Protein AF-A0A7S3HUL6-F1 (afdb_monomer_lite)

pLDDT: mean 88.24, std 10.18, range [50.22, 97.56]

Radius of gyration: 13.87 Å; chains: 1; bounding box: 37×30×36 Å

Organism: NCBI:txid89044

Secondary structure (DSSP, 8-state):
-----EEE-TTSSS-EEE---S--GGG--EE-TT--EE-GGGTT-EEEEEE-SSSSEEEEEEEPPS-TTS--GGG-E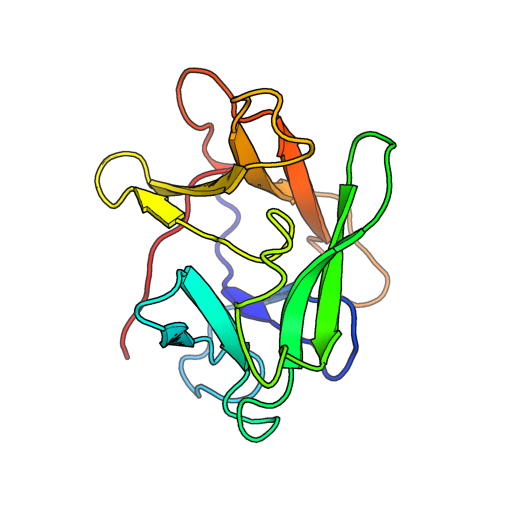EE-TTT-BEEEE-TTS--EEEEEEE----SS-SSEEEEEEPPTT--TTSB------

Foldseek 3Di:
DADAFAFFCLPHFATFTDHDDQPLHRRPWDQDPQQWIARVVVVRQWTWFWDDDDPFITIGIDGDDPDCPVPQQRGHWDADQVQQFTWTDHDPPPFTWAKFWACPDDPRGSIGITIGGADPRCPSRRHHDDDHD

Structure (mmCIF, N/CA/C/O backbone):
data_AF-A0A7S3HUL6-F1
#
_entry.id   AF-A0A7S3HUL6-F1
#
loop_
_atom_site.group_PDB
_atom_site.id
_atom_site.type_symbol
_atom_site.label_atom_id
_atom_site.label_alt_id
_atom_site.label_comp_id
_atom_site.label_asym_id
_atom_site.label_entity_id
_atom_site.label_seq_id
_atom_site.pdbx_PDB_ins_code
_atom_site.Cartn_x
_atom_site.Cartn_y
_atom_site.Cartn_z
_atom_site.occupancy
_atom_site.B_iso_or_equiv
_atom_site.auth_seq_id
_atom_site.auth_comp_id
_atom_site.auth_asym_id
_atom_site.auth_atom_id
_atom_site.pdbx_PDB_model_num
ATOM 1 N N . ASP A 1 1 ? -19.933 8.463 -5.741 1.00 50.22 1 ASP A N 1
ATOM 2 C CA . ASP A 1 1 ? -19.117 7.920 -6.845 1.00 50.22 1 ASP A CA 1
ATOM 3 C C . ASP A 1 1 ? -18.131 6.898 -6.312 1.00 50.22 1 ASP A C 1
ATOM 5 O O . ASP A 1 1 ? -17.493 7.160 -5.299 1.00 50.22 1 ASP A O 1
ATOM 9 N N . LYS A 1 2 ? -18.074 5.702 -6.908 1.00 56.25 2 LYS A N 1
ATOM 10 C CA . LYS A 1 2 ? -17.076 4.686 -6.546 1.00 56.25 2 LYS A CA 1
ATOM 11 C C . LYS A 1 2 ? -15.817 4.955 -7.363 1.00 56.25 2 LYS A C 1
ATOM 13 O O . LYS A 1 2 ? -15.880 4.930 -8.590 1.00 56.25 2 LYS A O 1
ATOM 18 N N . LEU A 1 3 ? -14.703 5.230 -6.693 1.00 71.88 3 LEU A N 1
ATOM 19 C CA . LEU A 1 3 ? -13.398 5.198 -7.338 1.00 71.88 3 LEU A CA 1
ATOM 20 C C . LEU A 1 3 ? -13.027 3.730 -7.548 1.00 71.88 3 LEU A C 1
ATOM 22 O O . LEU A 1 3 ? -12.777 3.016 -6.584 1.00 71.88 3 LEU A O 1
ATOM 26 N N . ASN A 1 4 ? -13.044 3.283 -8.802 1.00 82.44 4 ASN A N 1
ATOM 27 C CA . ASN A 1 4 ? -12.612 1.942 -9.180 1.00 82.44 4 ASN A CA 1
ATOM 28 C C . ASN A 1 4 ? -11.245 2.056 -9.853 1.00 82.44 4 ASN A C 1
ATOM 30 O O . ASN A 1 4 ? -11.131 2.628 -10.938 1.00 82.44 4 ASN A O 1
ATOM 34 N N . GLY A 1 5 ? -10.216 1.514 -9.216 1.00 90.62 5 GLY A N 1
ATOM 35 C CA . GLY A 1 5 ? -8.868 1.495 -9.756 1.00 90.62 5 GLY A CA 1
ATOM 36 C C . GLY A 1 5 ? -7.967 0.572 -8.953 1.00 90.62 5 GLY A C 1
ATOM 37 O O . GLY A 1 5 ? -8.336 0.097 -7.883 1.00 90.62 5 GLY A O 1
ATOM 38 N N . CYS A 1 6 ? -6.794 0.317 -9.506 1.00 93.69 6 CYS A N 1
ATOM 39 C CA . CYS A 1 6 ? -5.769 -0.531 -8.937 1.00 93.69 6 CYS A CA 1
ATOM 40 C C . CYS A 1 6 ? -4.578 0.334 -8.537 1.00 93.69 6 CYS A C 1
ATOM 42 O O . CYS A 1 6 ? -4.313 1.363 -9.165 1.00 93.69 6 CYS A O 1
ATOM 44 N N . VAL A 1 7 ? -3.863 -0.087 -7.493 1.00 94.50 7 VAL A N 1
ATOM 45 C CA . VAL A 1 7 ? -2.563 0.506 -7.171 1.00 94.50 7 VAL A CA 1
ATOM 46 C C . VAL A 1 7 ? -1.635 0.281 -8.359 1.00 94.50 7 VAL A C 1
ATOM 48 O O . VAL A 1 7 ? -1.528 -0.835 -8.861 1.00 94.50 7 VAL A O 1
ATOM 51 N N . ASP A 1 8 ? -0.982 1.345 -8.805 1.00 94.00 8 ASP A N 1
ATOM 52 C CA . ASP A 1 8 ? -0.105 1.340 -9.969 1.00 94.00 8 ASP A CA 1
ATOM 53 C C . ASP A 1 8 ? 1.169 2.116 -9.645 1.00 94.00 8 ASP A C 1
ATOM 55 O O . ASP A 1 8 ? 1.111 3.240 -9.142 1.00 94.00 8 ASP A O 1
ATOM 59 N N . THR A 1 9 ? 2.335 1.535 -9.922 1.00 91.50 9 THR A N 1
ATOM 60 C CA . THR A 1 9 ? 3.620 2.210 -9.683 1.00 91.50 9 THR A CA 1
ATOM 61 C C . THR A 1 9 ? 3.877 3.360 -10.655 1.00 91.50 9 THR A C 1
ATOM 63 O O . THR A 1 9 ? 4.741 4.196 -10.396 1.00 91.50 9 THR A O 1
ATOM 66 N N . MET A 1 10 ? 3.143 3.427 -11.773 1.00 85.94 10 MET A N 1
ATOM 67 C CA . MET A 1 10 ? 3.220 4.483 -12.791 1.00 85.94 10 MET A CA 1
ATOM 68 C C . MET A 1 10 ? 4.659 4.773 -13.265 1.00 85.94 10 MET A C 1
ATOM 70 O O . MET A 1 10 ? 4.998 5.908 -13.610 1.00 85.94 10 MET A O 1
ATOM 74 N N . GLY A 1 11 ? 5.532 3.759 -13.233 1.00 81.94 11 GLY A N 1
ATOM 75 C CA . GLY A 1 11 ? 6.947 3.875 -13.599 1.00 81.94 11 GLY A CA 1
ATOM 76 C C . GLY A 1 11 ? 7.799 4.739 -12.657 1.00 81.94 11 GLY A C 1
ATOM 77 O O . GLY A 1 11 ? 8.863 5.196 -13.069 1.00 81.94 11 GLY A O 1
ATOM 78 N N . GLY A 1 12 ? 7.346 4.999 -11.426 1.00 87.06 12 GLY A N 1
ATOM 79 C CA . GLY A 1 12 ? 8.058 5.809 -10.436 1.00 87.06 12 GLY A CA 1
ATOM 80 C C . GLY A 1 12 ? 8.119 5.181 -9.043 1.00 87.06 12 GLY A C 1
ATOM 81 O O . GLY A 1 12 ? 7.736 4.034 -8.832 1.00 87.06 12 GLY A O 1
ATOM 82 N N . ASP A 1 13 ? 8.612 5.963 -8.083 1.00 91.25 13 ASP A N 1
ATOM 83 C CA . ASP A 1 13 ? 8.744 5.592 -6.669 1.00 91.25 13 ASP A CA 1
ATOM 84 C C . ASP A 1 13 ? 7.500 5.927 -5.831 1.00 91.25 13 ASP A C 1
ATOM 86 O O . ASP A 1 13 ? 7.446 5.597 -4.653 1.00 91.25 13 ASP A O 1
ATOM 90 N N . GLN A 1 14 ? 6.509 6.593 -6.418 1.00 90.94 14 GLN A N 1
ATOM 91 C CA . GLN A 1 14 ? 5.267 7.007 -5.767 1.00 90.94 14 GLN A CA 1
ATOM 92 C C . GLN A 1 14 ? 4.100 6.363 -6.509 1.00 90.94 14 GLN A C 1
ATOM 94 O O . GLN A 1 14 ? 3.702 6.874 -7.563 1.00 90.94 14 GLN A O 1
ATOM 99 N N . PRO A 1 15 ? 3.585 5.229 -6.002 1.00 92.12 15 PRO A N 1
ATOM 100 C CA . PRO A 1 15 ? 2.418 4.602 -6.589 1.00 92.12 15 PRO A CA 1
ATOM 101 C C . PRO A 1 15 ? 1.187 5.496 -6.444 1.00 92.12 15 PRO A C 1
ATOM 103 O O . PRO A 1 15 ? 1.085 6.298 -5.519 1.00 92.12 15 PRO A O 1
ATOM 106 N N . GLY A 1 16 ? 0.243 5.324 -7.355 1.00 91.62 16 GLY A N 1
ATOM 107 C CA . GLY A 1 16 ? -1.048 5.999 -7.348 1.00 91.62 16 GLY A CA 1
ATOM 108 C C . GLY A 1 16 ? -2.150 5.022 -7.715 1.00 91.62 16 GLY A C 1
ATOM 109 O O . GLY A 1 16 ? -1.955 3.807 -7.664 1.00 91.62 16 GLY A O 1
ATOM 110 N N . LEU A 1 17 ? -3.310 5.551 -8.093 1.00 91.56 17 LEU A N 1
ATOM 111 C CA . LEU A 1 17 ? -4.421 4.736 -8.568 1.00 91.56 17 LEU A CA 1
ATOM 112 C C . LEU A 1 17 ? -4.561 4.879 -10.083 1.00 91.56 17 LEU A C 1
ATOM 114 O O . LEU A 1 17 ? -4.580 5.995 -10.598 1.00 91.56 17 LEU A O 1
ATOM 118 N N . TYR A 1 18 ? -4.709 3.773 -10.801 1.00 89.69 18 TYR A N 1
ATOM 119 C CA . TYR A 1 18 ? -4.957 3.765 -12.243 1.00 89.69 18 TYR A CA 1
ATOM 120 C C . TYR A 1 18 ? -6.065 2.757 -12.581 1.00 89.69 18 TYR A C 1
ATOM 122 O O . TYR A 1 18 ? -6.281 1.823 -11.805 1.00 89.69 18 TYR A O 1
ATOM 130 N N . PRO A 1 19 ? -6.810 2.903 -13.694 1.00 91.06 19 PRO A N 1
ATOM 131 C CA . PRO A 1 19 ? -7.767 1.883 -14.108 1.00 91.06 19 PRO A CA 1
ATOM 132 C C . PRO A 1 19 ? -7.140 0.483 -14.142 1.00 91.06 19 PRO A C 1
ATOM 134 O O . PRO A 1 19 ? -6.089 0.273 -14.750 1.00 91.06 19 PRO A O 1
ATOM 137 N N . CYS A 1 20 ? -7.791 -0.472 -13.478 1.00 91.94 20 CYS A N 1
ATOM 138 C CA . CYS A 1 20 ? -7.350 -1.861 -13.452 1.00 91.94 20 CYS A CA 1
ATOM 139 C C . CYS A 1 20 ? -7.359 -2.448 -14.866 1.00 91.94 20 CYS A C 1
ATOM 141 O O . CYS A 1 20 ? -8.391 -2.403 -15.536 1.00 91.94 20 CYS A O 1
ATOM 143 N N . HIS A 1 21 ? -6.242 -3.026 -15.307 1.00 91.69 21 HIS A N 1
ATOM 144 C CA . HIS A 1 21 ? -6.142 -3.615 -16.651 1.00 91.69 21 HIS A CA 1
ATOM 145 C C . HIS A 1 21 ? -5.686 -5.082 -16.664 1.00 91.69 21 HIS A C 1
ATOM 147 O O . HIS A 1 21 ? -5.628 -5.682 -17.733 1.00 91.69 21 HIS A O 1
ATOM 153 N N . GLY A 1 22 ? -5.362 -5.676 -15.508 1.00 88.31 22 GLY A N 1
ATOM 154 C CA . GLY A 1 22 ? -5.108 -7.121 -15.379 1.00 88.31 22 GLY A CA 1
ATOM 155 C C . GLY A 1 22 ? -3.845 -7.635 -16.082 1.00 88.31 22 GLY A C 1
ATOM 156 O O . GLY A 1 22 ? -3.680 -8.834 -16.253 1.00 88.31 22 GLY A O 1
ATOM 157 N N . GLN A 1 23 ? -2.928 -6.752 -16.488 1.00 86.00 23 GLN A N 1
ATOM 158 C CA . GLN A 1 23 ? -1.708 -7.143 -17.223 1.00 86.00 23 GLN A CA 1
ATOM 159 C C . GLN A 1 23 ? -0.499 -7.355 -16.297 1.00 86.00 23 GLN A C 1
ATOM 161 O O . GLN A 1 23 ? 0.641 -7.363 -16.757 1.00 86.00 23 GLN A O 1
ATOM 166 N N . HIS A 1 24 ? -0.747 -7.497 -14.989 1.00 75.06 24 HIS A N 1
ATOM 167 C CA . HIS A 1 24 ? 0.242 -7.484 -13.910 1.00 75.06 24 HIS A CA 1
ATOM 168 C C . HIS A 1 24 ? 1.135 -6.238 -13.997 1.00 75.06 24 HIS A C 1
ATOM 170 O O . HIS A 1 24 ? 0.760 -5.224 -13.427 1.00 75.06 24 HIS A O 1
ATOM 176 N N . GLY A 1 25 ? 2.223 -6.222 -14.769 1.00 90.12 25 GLY A N 1
ATOM 177 C CA . GLY A 1 25 ? 2.949 -4.987 -15.094 1.00 90.12 25 GLY A CA 1
ATOM 178 C C . GLY A 1 25 ? 3.253 -4.106 -13.871 1.00 90.12 25 GLY A C 1
ATOM 179 O O . GLY A 1 25 ? 3.720 -4.596 -12.843 1.00 90.12 25 GLY A O 1
ATOM 180 N N . THR A 1 26 ? 2.943 -2.812 -13.968 1.00 92.50 26 THR A N 1
ATOM 181 C CA . THR A 1 26 ? 3.067 -1.834 -12.871 1.00 92.50 26 THR A CA 1
ATOM 182 C C . THR A 1 26 ? 1.945 -1.909 -11.827 1.00 92.50 26 THR A C 1
ATOM 184 O O . THR A 1 26 ? 2.065 -1.272 -10.784 1.00 92.50 26 THR A O 1
ATOM 187 N N . GLN A 1 27 ? 0.896 -2.707 -12.059 1.00 94.38 27 GLN A N 1
ATOM 188 C CA . GLN A 1 27 ? -0.188 -3.005 -11.103 1.00 94.38 27 GLN A CA 1
ATOM 189 C C . GLN A 1 27 ? 0.032 -4.324 -10.349 1.00 94.38 27 GLN A C 1
ATOM 191 O O . GLN A 1 27 ? -0.743 -4.700 -9.471 1.00 94.38 27 GLN A O 1
ATOM 196 N N . GLY A 1 28 ? 1.081 -5.061 -10.712 1.00 94.12 28 GLY A N 1
ATOM 197 C CA . GLY A 1 28 ? 1.444 -6.321 -10.099 1.00 94.12 28 GLY A CA 1
ATOM 198 C C . GLY A 1 28 ? 2.044 -6.053 -8.732 1.00 94.12 28 GLY A C 1
ATOM 199 O O . GLY A 1 28 ? 3.081 -5.400 -8.622 1.00 94.12 28 GLY A O 1
ATOM 200 N N . LEU A 1 29 ? 1.410 -6.595 -7.700 1.00 95.06 29 LEU A N 1
ATOM 201 C CA . LEU A 1 29 ? 1.876 -6.544 -6.324 1.00 95.06 29 LEU A CA 1
ATOM 202 C C . LEU A 1 29 ? 1.810 -7.952 -5.734 1.00 95.06 29 LEU A C 1
ATOM 204 O O . LEU A 1 29 ? 0.893 -8.716 -6.028 1.00 95.06 29 LEU A O 1
ATOM 208 N N . VAL A 1 30 ? 2.788 -8.292 -4.902 1.00 95.31 30 VAL A N 1
ATOM 209 C CA . VAL A 1 30 ? 2.827 -9.559 -4.166 1.00 95.31 30 VAL A CA 1
ATOM 210 C C . VAL A 1 30 ? 3.084 -9.254 -2.705 1.00 95.31 30 VAL A C 1
ATOM 212 O O . VAL A 1 30 ? 4.047 -8.565 -2.391 1.00 95.31 30 VAL A O 1
ATOM 215 N N . MET A 1 31 ? 2.250 -9.783 -1.818 1.00 95.62 31 MET A N 1
ATOM 216 C CA . MET A 1 31 ? 2.531 -9.794 -0.386 1.00 95.62 31 MET A CA 1
ATOM 217 C C . MET A 1 31 ? 3.212 -11.114 -0.021 1.00 95.62 31 MET A C 1
ATOM 219 O O . MET A 1 31 ? 2.667 -12.179 -0.308 1.00 95.62 31 MET A O 1
ATOM 223 N N . ASP A 1 32 ? 4.401 -11.053 0.576 1.00 92.88 32 ASP A N 1
ATOM 224 C CA . ASP A 1 32 ? 5.087 -12.249 1.076 1.00 92.88 32 ASP A CA 1
ATOM 225 C C . ASP A 1 32 ? 4.626 -12.644 2.493 1.00 92.88 32 ASP A C 1
ATOM 227 O O . ASP A 1 32 ? 3.817 -11.964 3.127 1.00 92.88 32 ASP A O 1
ATOM 231 N N . GLY A 1 33 ? 5.135 -13.773 2.998 1.00 91.38 33 GLY A N 1
ATOM 232 C CA . GLY A 1 33 ? 4.781 -14.289 4.326 1.00 91.38 33 GLY A CA 1
ATOM 233 C C . GLY A 1 33 ? 5.230 -13.408 5.499 1.00 91.38 33 GLY A C 1
ATOM 234 O O . GLY A 1 33 ? 4.809 -13.653 6.626 1.00 91.38 33 GLY A O 1
ATOM 235 N N . GLU A 1 34 ? 6.058 -12.390 5.252 1.00 90.44 34 GLU A N 1
ATOM 236 C CA . GLU A 1 34 ? 6.493 -11.412 6.253 1.00 90.44 34 GLU A CA 1
ATOM 237 C C . GLU A 1 34 ? 5.677 -10.107 6.186 1.00 90.44 34 GLU A C 1
ATOM 239 O O . GLU A 1 34 ? 5.928 -9.177 6.958 1.00 90.44 34 GLU A O 1
ATOM 244 N N . GLY A 1 35 ? 4.695 -10.033 5.279 1.00 93.12 35 GLY A N 1
ATOM 245 C CA . GLY A 1 35 ? 3.843 -8.864 5.066 1.00 93.12 35 GLY A CA 1
ATOM 246 C C . GLY A 1 35 ? 4.477 -7.785 4.186 1.00 93.12 35 GLY A C 1
ATOM 247 O O . GLY A 1 35 ? 3.949 -6.674 4.120 1.00 93.12 35 GLY A O 1
ATOM 248 N N . LEU A 1 36 ? 5.594 -8.071 3.506 1.00 94.75 36 LEU A N 1
ATOM 249 C CA . LEU A 1 36 ? 6.190 -7.125 2.566 1.00 94.75 36 LEU A CA 1
ATOM 250 C C . LEU A 1 36 ? 5.410 -7.142 1.259 1.00 94.75 36 LEU A C 1
ATOM 252 O O . LEU A 1 36 ? 5.239 -8.189 0.637 1.00 94.75 36 LEU A O 1
ATOM 256 N N . VAL A 1 37 ? 4.989 -5.963 0.812 1.00 96.44 37 VAL A N 1
ATOM 257 C CA . VAL A 1 37 ? 4.319 -5.788 -0.479 1.00 96.44 37 VAL A CA 1
ATOM 258 C C . VAL A 1 37 ? 5.368 -5.413 -1.515 1.00 96.44 37 VAL A C 1
ATOM 260 O O . VAL A 1 37 ? 5.913 -4.312 -1.484 1.00 96.44 37 VAL A O 1
ATOM 263 N N . ARG A 1 38 ? 5.671 -6.346 -2.413 1.00 95.56 38 ARG A N 1
ATOM 264 C CA . ARG A 1 38 ? 6.747 -6.284 -3.405 1.00 95.56 38 ARG A CA 1
ATOM 265 C C . ARG A 1 38 ? 6.208 -6.070 -4.811 1.00 95.56 38 ARG A C 1
ATOM 267 O O . ARG A 1 38 ? 5.105 -6.510 -5.132 1.00 95.56 38 ARG A O 1
ATOM 274 N N . VAL A 1 39 ? 7.032 -5.467 -5.664 1.00 94.88 39 VAL A N 1
ATOM 275 C CA . VAL A 1 39 ? 6.705 -5.187 -7.069 1.00 94.88 39 VAL A CA 1
ATOM 276 C C . VAL A 1 39 ? 7.428 -6.183 -7.999 1.00 94.88 39 VAL A C 1
ATOM 278 O O . VAL A 1 39 ? 8.642 -6.060 -8.184 1.00 94.88 39 VAL A O 1
ATOM 281 N N . PRO A 1 40 ? 6.732 -7.157 -8.625 1.00 94.00 40 PRO A N 1
ATOM 282 C CA . PRO A 1 40 ? 7.361 -8.200 -9.443 1.00 94.00 40 PRO A CA 1
ATOM 283 C C . PRO A 1 40 ? 8.102 -7.679 -10.678 1.00 94.00 40 PRO A C 1
ATOM 285 O O . PRO A 1 40 ? 9.180 -8.175 -10.993 1.00 94.00 40 PRO A O 1
ATOM 288 N N . ILE A 1 41 ? 7.575 -6.652 -11.362 1.00 93.69 41 ILE A N 1
ATOM 289 C CA . ILE A 1 41 ? 8.240 -6.072 -12.546 1.00 93.69 41 ILE A CA 1
ATOM 290 C C . ILE A 1 41 ? 9.590 -5.419 -12.201 1.00 93.69 41 ILE A C 1
ATOM 292 O O . ILE A 1 41 ? 10.440 -5.252 -13.069 1.00 93.69 41 ILE A O 1
ATOM 296 N N . LEU A 1 42 ? 9.814 -5.111 -10.920 1.00 93.81 42 LEU A N 1
ATOM 297 C CA . LEU A 1 42 ? 11.074 -4.602 -10.377 1.00 93.81 42 LEU A CA 1
ATOM 298 C C . LEU A 1 42 ? 11.876 -5.717 -9.687 1.00 93.81 42 LEU A C 1
ATOM 300 O O . LEU A 1 42 ? 12.542 -5.476 -8.684 1.00 93.81 42 LEU A O 1
ATOM 304 N N . MET A 1 43 ? 11.755 -6.953 -10.186 1.00 94.50 43 MET A N 1
ATOM 305 C CA . MET A 1 43 ? 12.466 -8.145 -9.702 1.00 94.50 43 MET A CA 1
ATOM 306 C C . MET A 1 43 ? 12.307 -8.393 -8.195 1.00 94.50 43 MET A C 1
ATOM 308 O O . MET A 1 43 ? 13.182 -8.975 -7.561 1.00 94.50 43 MET A O 1
ATOM 312 N N . TYR A 1 44 ? 11.180 -7.963 -7.612 1.00 94.06 44 TYR A N 1
ATOM 313 C CA . TYR A 1 44 ? 10.894 -8.069 -6.176 1.00 94.06 44 TYR A CA 1
ATOM 314 C C . TYR A 1 44 ? 11.878 -7.305 -5.267 1.00 94.06 44 TYR A C 1
ATOM 316 O O . TYR A 1 44 ? 11.884 -7.518 -4.049 1.00 94.06 44 TYR A O 1
ATOM 324 N N . GLU A 1 45 ? 12.681 -6.402 -5.839 1.00 94.06 45 GLU A N 1
ATOM 325 C CA . GLU A 1 45 ? 13.673 -5.597 -5.121 1.00 94.06 45 GLU A CA 1
ATOM 326 C C . GLU A 1 45 ? 13.072 -4.341 -4.492 1.00 94.06 45 GLU A C 1
ATOM 328 O O . GLU A 1 45 ? 13.703 -3.737 -3.632 1.00 94.06 45 GLU A O 1
ATOM 333 N N . GLN A 1 46 ? 11.872 -3.931 -4.907 1.00 95.44 46 GLN A N 1
ATOM 334 C CA . GLN A 1 46 ? 11.179 -2.761 -4.370 1.00 95.44 46 GLN A CA 1
ATOM 335 C C . GLN A 1 46 ? 9.958 -3.173 -3.551 1.00 95.44 46 GLN A C 1
ATOM 337 O O . GLN A 1 46 ? 9.131 -3.972 -3.999 1.00 95.44 46 GLN A O 1
ATOM 342 N N . CYS A 1 47 ? 9.857 -2.583 -2.364 1.00 95.38 47 CYS A N 1
ATOM 343 C CA . CYS A 1 47 ? 8.817 -2.794 -1.376 1.00 95.38 47 CYS A CA 1
ATOM 344 C C . CYS A 1 47 ? 8.027 -1.505 -1.158 1.00 95.38 47 CYS A C 1
ATOM 346 O O . CYS A 1 47 ? 8.591 -0.409 -1.102 1.00 95.38 47 CYS A O 1
ATOM 348 N N . MET A 1 48 ? 6.721 -1.654 -0.987 1.00 96.06 48 MET A N 1
ATOM 349 C CA . MET A 1 48 ? 5.821 -0.576 -0.613 1.00 96.06 4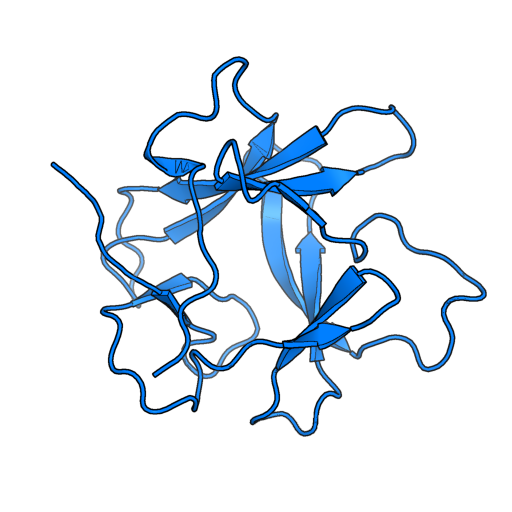8 MET A CA 1
ATOM 350 C C . MET A 1 48 ? 6.028 -0.198 0.855 1.00 96.06 48 MET A C 1
ATOM 352 O O . MET A 1 48 ? 6.007 -1.051 1.742 1.00 96.06 48 MET A O 1
ATOM 356 N N . THR A 1 49 ? 6.212 1.090 1.120 1.00 94.81 49 THR A N 1
ATOM 357 C CA . THR A 1 49 ? 6.449 1.631 2.459 1.00 94.81 49 THR A CA 1
ATOM 358 C C . THR A 1 49 ? 5.798 2.997 2.631 1.00 94.81 49 THR A C 1
ATOM 360 O O . THR A 1 49 ? 5.271 3.589 1.685 1.00 94.81 49 THR A O 1
ATOM 363 N N . VAL A 1 50 ? 5.831 3.501 3.859 1.00 94.62 50 VAL A N 1
ATOM 364 C CA . VAL A 1 50 ? 5.251 4.785 4.236 1.00 94.62 50 VAL A CA 1
ATOM 365 C C . VAL A 1 50 ? 6.353 5.799 4.505 1.00 94.62 50 VAL A C 1
ATOM 367 O O . VAL A 1 50 ? 7.307 5.532 5.233 1.00 94.62 50 VAL A O 1
ATOM 370 N N . GLN A 1 51 ? 6.222 6.998 3.940 1.00 92.81 51 GLN A N 1
ATOM 371 C CA . GLN A 1 51 ? 7.140 8.106 4.179 1.00 92.81 51 GLN A CA 1
ATOM 372 C C . GLN A 1 51 ? 6.428 9.311 4.796 1.00 92.81 51 GLN A C 1
ATOM 374 O O . GLN A 1 51 ? 5.361 9.737 4.349 1.00 92.81 51 GLN A O 1
ATOM 379 N N . GLY A 1 52 ? 7.109 9.926 5.764 1.00 89.94 52 GLY A N 1
ATOM 380 C CA . GLY A 1 52 ? 6.697 11.167 6.410 1.00 89.94 52 GLY A CA 1
ATOM 381 C C . GLY A 1 52 ? 6.011 10.939 7.755 1.00 89.94 52 GLY A C 1
ATOM 382 O O . GLY A 1 52 ? 5.568 9.837 8.072 1.00 89.94 52 GLY A O 1
ATOM 383 N N . SER A 1 53 ? 5.954 12.008 8.547 1.00 87.44 53 SER A N 1
ATOM 384 C CA . SER A 1 53 ? 5.297 12.054 9.860 1.00 87.44 53 SER A CA 1
ATOM 385 C C . SER A 1 53 ? 4.011 12.887 9.862 1.00 87.44 53 SER A C 1
ATOM 387 O O . SER A 1 53 ? 3.248 12.834 10.821 1.00 87.44 53 SER A O 1
ATOM 389 N N . SER A 1 54 ? 3.755 13.657 8.800 1.00 90.69 54 SER A N 1
ATOM 390 C CA . SER A 1 54 ?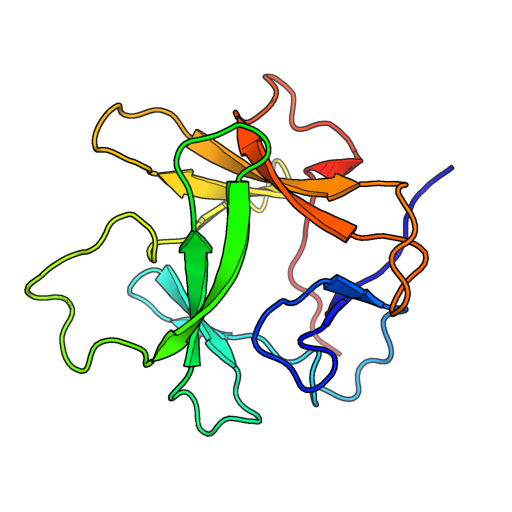 2.526 14.435 8.621 1.00 90.69 54 SER A CA 1
ATOM 391 C C . SER A 1 54 ? 1.393 13.578 8.062 1.00 90.69 54 SER A C 1
ATOM 393 O O . SER A 1 54 ? 1.641 12.613 7.345 1.00 90.69 54 SER A O 1
ATOM 395 N N . ILE A 1 55 ? 0.152 13.986 8.318 1.00 91.25 55 ILE A N 1
ATOM 396 C CA . ILE A 1 55 ? -1.052 13.402 7.715 1.00 91.25 55 ILE A CA 1
ATOM 397 C C . ILE A 1 55 ? -1.489 14.283 6.525 1.00 91.25 55 ILE A C 1
ATOM 399 O O . ILE A 1 55 ? -1.574 15.500 6.711 1.00 91.25 55 ILE A O 1
ATOM 403 N N . PRO A 1 56 ? -1.780 13.728 5.329 1.00 92.31 56 PRO A N 1
ATOM 404 C CA . PRO A 1 56 ? -1.592 12.329 4.926 1.00 92.31 56 PRO A CA 1
ATOM 405 C C . PRO A 1 56 ? -0.111 11.935 4.831 1.00 92.31 56 PRO A C 1
ATOM 407 O O . PRO A 1 56 ? 0.728 12.749 4.433 1.00 92.31 56 PRO A O 1
ATOM 410 N N . ARG A 1 57 ? 0.203 10.666 5.128 1.00 94.12 57 ARG A N 1
ATOM 411 C CA . ARG A 1 57 ? 1.532 10.102 4.848 1.00 94.12 57 ARG A CA 1
ATOM 412 C C . ARG A 1 57 ? 1.602 9.638 3.394 1.00 94.12 57 ARG A C 1
ATOM 414 O O . ARG A 1 57 ? 0.585 9.308 2.779 1.00 94.12 57 ARG A O 1
ATOM 421 N N . LYS A 1 58 ? 2.806 9.642 2.820 1.00 93.56 58 LYS A N 1
ATOM 422 C CA . LYS A 1 58 ? 3.020 9.247 1.423 1.00 93.56 58 LYS A CA 1
ATOM 423 C C . LYS A 1 58 ? 3.251 7.749 1.318 1.00 93.56 58 LYS A C 1
ATOM 425 O O . LYS A 1 58 ? 4.039 7.201 2.089 1.00 93.56 58 LYS A O 1
ATOM 430 N N . LEU A 1 59 ? 2.621 7.128 0.329 1.00 95.00 59 LEU A N 1
ATOM 431 C CA . LEU A 1 59 ? 2.986 5.798 -0.129 1.00 95.00 59 LEU A CA 1
ATOM 432 C C . LEU A 1 59 ? 4.192 5.912 -1.062 1.00 95.00 59 LEU A C 1
ATOM 434 O O . LEU A 1 59 ? 4.174 6.711 -1.998 1.00 95.00 59 LEU A O 1
ATOM 438 N N . VAL A 1 60 ? 5.245 5.143 -0.808 1.00 95.56 60 VAL A N 1
ATOM 439 C CA . VAL A 1 60 ? 6.440 5.135 -1.659 1.00 95.56 60 VAL A CA 1
ATOM 440 C C . VAL A 1 60 ? 6.971 3.720 -1.850 1.00 95.56 60 VAL A C 1
ATOM 442 O O . VAL A 1 60 ? 6.689 2.824 -1.057 1.00 95.56 60 VAL A O 1
ATOM 445 N N . LEU A 1 61 ? 7.775 3.524 -2.887 1.00 95.62 61 LEU A N 1
ATOM 446 C CA . LEU A 1 61 ? 8.575 2.329 -3.105 1.00 95.62 61 LEU A CA 1
ATOM 447 C C . LEU A 1 61 ? 10.006 2.577 -2.643 1.00 95.62 61 LEU A C 1
ATOM 449 O O . LEU A 1 61 ? 10.580 3.642 -2.885 1.00 95.62 61 LEU A O 1
ATOM 453 N N . ARG A 1 62 ? 10.587 1.589 -1.970 1.00 94.88 62 ARG A N 1
ATOM 454 C CA . ARG A 1 62 ? 11.997 1.588 -1.575 1.00 94.88 62 ARG A CA 1
ATOM 455 C C . ARG A 1 62 ? 12.602 0.200 -1.722 1.00 94.88 62 ARG A C 1
ATOM 457 O O . ARG A 1 62 ? 11.850 -0.772 -1.712 1.00 94.88 62 ARG A O 1
ATOM 464 N N . PRO A 1 63 ? 13.942 0.083 -1.781 1.00 94.31 63 PRO A N 1
ATOM 465 C CA . PRO A 1 63 ? 14.600 -1.212 -1.738 1.00 94.31 63 PRO A CA 1
ATOM 466 C C . PRO A 1 63 ? 14.085 -2.070 -0.579 1.00 94.31 63 PRO A C 1
ATOM 468 O O . PRO A 1 63 ? 14.059 -1.624 0.573 1.00 94.31 63 PRO A O 1
ATOM 471 N N . CYS A 1 64 ? 13.662 -3.289 -0.894 1.00 92.31 64 CYS A N 1
ATOM 472 C CA . CYS A 1 64 ? 13.281 -4.282 0.091 1.00 92.31 64 CYS A CA 1
ATOM 473 C C . CYS A 1 64 ? 14.493 -4.638 0.962 1.00 92.31 64 CYS A C 1
ATOM 475 O O . CYS A 1 64 ? 15.610 -4.755 0.449 1.00 92.31 64 CYS A O 1
ATOM 477 N N . PRO A 1 65 ? 14.308 -4.856 2.272 1.00 89.94 65 PRO A N 1
ATOM 478 C CA . PRO A 1 65 ? 15.389 -5.338 3.114 1.00 89.94 65 PRO A CA 1
ATOM 479 C C . PRO A 1 65 ? 15.809 -6.751 2.682 1.00 89.94 65 PRO A C 1
ATOM 481 O O . PRO A 1 65 ? 14.969 -7.598 2.383 1.00 89.94 65 PRO A O 1
ATOM 484 N N . HIS A 1 66 ? 17.116 -7.031 2.703 1.00 80.06 66 HIS A N 1
ATOM 485 C CA . HIS A 1 66 ? 17.636 -8.390 2.493 1.00 80.06 66 HIS A CA 1
ATOM 486 C C . HIS A 1 66 ? 17.317 -9.332 3.665 1.00 80.06 66 HIS A C 1
ATOM 488 O O . HIS A 1 66 ? 17.336 -10.548 3.504 1.00 80.06 66 HIS A O 1
ATOM 494 N N . SER A 1 67 ? 17.045 -8.778 4.850 1.00 72.56 67 SER A N 1
ATOM 495 C CA . SER A 1 67 ? 16.636 -9.519 6.040 1.00 72.56 67 SER A CA 1
ATOM 496 C C . SER A 1 67 ? 15.750 -8.652 6.931 1.00 72.56 67 SER A C 1
ATOM 498 O O . SER A 1 67 ? 16.070 -7.492 7.197 1.00 72.56 67 SER A O 1
ATOM 500 N N . MET A 1 68 ? 14.665 -9.237 7.440 1.00 66.94 68 MET A N 1
ATOM 501 C CA . MET A 1 68 ? 13.740 -8.607 8.387 1.00 66.94 68 MET A CA 1
ATOM 502 C C . MET A 1 68 ? 14.275 -8.516 9.827 1.00 66.94 68 MET A C 1
ATOM 504 O O . MET A 1 68 ? 13.543 -8.084 10.718 1.00 66.94 68 MET A O 1
ATOM 508 N N . HIS A 1 69 ? 15.540 -8.880 10.087 1.00 63.44 69 HIS A N 1
ATOM 509 C CA . HIS A 1 69 ? 16.139 -8.802 11.429 1.00 63.44 69 HIS A CA 1
ATOM 510 C C . HIS A 1 69 ? 16.172 -7.383 12.019 1.00 63.44 69 HIS A C 1
ATOM 512 O O . HIS A 1 69 ? 16.240 -7.229 13.237 1.00 63.44 69 HIS A O 1
ATOM 518 N N . HIS A 1 70 ? 16.044 -6.357 11.179 1.00 57.12 70 HIS A N 1
ATOM 519 C CA . HIS A 1 70 ? 15.770 -4.985 11.595 1.00 57.12 70 HIS A CA 1
ATOM 520 C C . HIS A 1 70 ? 14.384 -4.590 11.087 1.00 57.12 70 HIS A C 1
ATOM 522 O O . HIS A 1 70 ? 14.250 -3.913 10.068 1.00 57.12 70 HIS A O 1
ATOM 528 N N . SER A 1 71 ? 13.350 -5.096 11.762 1.00 57.25 71 SER A N 1
ATOM 529 C CA . SER A 1 71 ? 11.952 -4.888 11.394 1.00 57.25 71 SER A CA 1
ATOM 530 C C . SER A 1 71 ? 11.629 -3.402 11.344 1.00 57.25 71 SER A C 1
ATOM 532 O O . SER A 1 71 ? 11.578 -2.737 12.379 1.00 57.25 71 SER A O 1
ATOM 534 N N . ARG A 1 72 ? 11.404 -2.876 10.142 1.00 77.69 72 ARG A N 1
ATOM 535 C CA . ARG A 1 72 ? 10.782 -1.568 10.007 1.00 77.69 72 ARG A CA 1
ATOM 536 C C . ARG A 1 72 ? 9.283 -1.788 9.899 1.00 77.69 72 ARG A C 1
ATOM 538 O O . ARG A 1 72 ? 8.813 -2.424 8.956 1.00 77.69 72 ARG A O 1
ATOM 545 N N . ASP A 1 73 ? 8.548 -1.304 10.890 1.00 84.81 73 ASP A N 1
ATOM 546 C CA . ASP A 1 73 ? 7.096 -1.482 10.933 1.00 84.81 73 ASP A CA 1
ATOM 547 C C . ASP A 1 73 ? 6.413 -0.799 9.734 1.00 84.81 73 ASP A C 1
ATOM 549 O O . ASP A 1 73 ? 5.419 -1.307 9.228 1.00 84.81 73 ASP A O 1
ATOM 553 N N . ASP A 1 74 ? 7.044 0.244 9.171 1.00 89.38 74 ASP A N 1
ATOM 554 C CA . ASP A 1 74 ? 6.636 0.954 7.945 1.00 89.38 74 ASP A CA 1
ATOM 555 C C . ASP A 1 74 ? 6.620 0.099 6.659 1.00 89.38 74 ASP A C 1
ATOM 557 O O . ASP A 1 74 ? 6.241 0.604 5.598 1.00 89.38 74 ASP A O 1
ATOM 561 N N . LEU A 1 75 ? 7.027 -1.171 6.727 1.00 92.12 75 LEU A N 1
ATOM 562 C CA . LEU A 1 75 ? 7.034 -2.127 5.617 1.00 92.12 75 LEU A CA 1
ATOM 563 C C . LEU A 1 75 ? 6.057 -3.298 5.801 1.00 92.12 75 LEU A C 1
ATOM 565 O O . LEU A 1 75 ? 5.845 -4.053 4.853 1.00 92.12 75 LEU A O 1
ATOM 569 N N . ARG A 1 76 ? 5.490 -3.489 6.998 1.00 92.56 76 ARG A N 1
ATOM 570 C CA . ARG A 1 76 ? 4.672 -4.667 7.325 1.00 92.56 76 ARG A CA 1
ATOM 571 C C . ARG A 1 76 ? 3.197 -4.390 7.103 1.00 92.56 76 ARG A C 1
ATOM 573 O O . ARG A 1 76 ? 2.506 -3.861 7.974 1.00 92.56 76 ARG A O 1
ATOM 580 N N . TRP A 1 77 ? 2.717 -4.784 5.936 1.00 95.62 77 TRP A N 1
ATOM 581 C CA . TRP A 1 77 ? 1.334 -4.595 5.547 1.00 95.62 77 TRP A CA 1
ATOM 582 C C . TRP A 1 77 ? 0.476 -5.813 5.871 1.00 95.62 77 TRP A C 1
ATOM 584 O O . TRP A 1 77 ? 0.925 -6.956 5.845 1.00 95.62 77 TRP A O 1
ATOM 594 N N . THR A 1 78 ? -0.799 -5.558 6.126 1.00 95.81 78 THR A N 1
ATOM 595 C CA . THR A 1 78 ? -1.835 -6.569 6.334 1.00 95.81 78 THR A CA 1
ATOM 596 C C . THR A 1 78 ? -3.084 -6.166 5.570 1.00 95.81 78 THR A C 1
ATOM 598 O O . THR A 1 78 ? -3.476 -5.000 5.603 1.00 95.81 78 THR A O 1
ATOM 601 N N . LEU A 1 79 ? -3.718 -7.119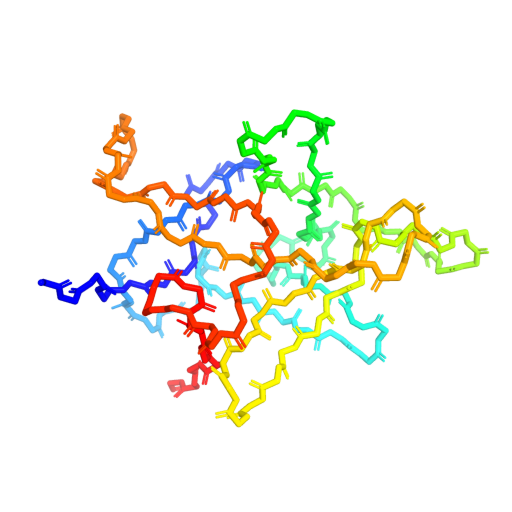 4.887 1.00 96.56 79 LEU A N 1
ATOM 602 C CA . LEU A 1 79 ? -5.055 -6.934 4.331 1.00 96.56 79 LEU A CA 1
ATOM 603 C C . LEU A 1 79 ? -6.043 -7.776 5.132 1.00 96.56 79 LEU A C 1
ATOM 605 O O . LEU A 1 79 ? -5.962 -9.003 5.136 1.00 96.56 79 LEU A O 1
ATOM 609 N N . ASP A 1 80 ? -6.994 -7.116 5.781 1.00 95.94 80 ASP A N 1
ATOM 610 C CA . ASP A 1 80 ? -8.155 -7.790 6.351 1.00 95.94 80 ASP A CA 1
ATOM 611 C C . ASP A 1 80 ? -9.181 -8.043 5.241 1.00 95.94 80 ASP A C 1
ATOM 613 O O . ASP A 1 80 ? -9.830 -7.114 4.767 1.00 95.94 80 ASP A O 1
ATOM 617 N N . ALA A 1 81 ? -9.340 -9.302 4.833 1.00 93.94 81 ALA A N 1
ATOM 618 C CA . ALA A 1 81 ? -10.256 -9.688 3.760 1.00 93.94 81 ALA A CA 1
ATOM 619 C C . ALA A 1 81 ? -11.746 -9.475 4.098 1.00 93.94 81 ALA A C 1
ATOM 621 O O . ALA A 1 81 ? -12.576 -9.456 3.193 1.00 93.94 81 ALA A O 1
ATOM 622 N N . THR A 1 82 ? -12.103 -9.316 5.378 1.00 94.75 82 THR A N 1
ATOM 623 C CA . THR A 1 82 ? -13.494 -9.088 5.800 1.00 94.75 82 THR A CA 1
ATOM 624 C C . THR A 1 82 ? -13.870 -7.619 5.655 1.00 94.75 82 THR A C 1
ATOM 626 O O . THR A 1 82 ? -14.943 -7.287 5.154 1.00 94.75 82 THR A O 1
ATOM 629 N N . THR A 1 83 ? -12.990 -6.727 6.109 1.00 95.56 83 THR A N 1
ATOM 630 C CA . THR A 1 83 ? -13.247 -5.278 6.123 1.00 95.56 83 THR A CA 1
ATOM 631 C C . THR A 1 83 ? -12.688 -4.560 4.892 1.00 95.56 83 THR A C 1
ATOM 633 O O . THR A 1 83 ? -13.134 -3.462 4.555 1.00 95.56 83 THR A O 1
ATOM 636 N N . GLY A 1 84 ? -11.723 -5.183 4.214 1.00 96.06 84 GLY A N 1
ATOM 637 C CA . GLY A 1 84 ? -10.906 -4.605 3.150 1.00 96.06 84 GLY A CA 1
ATOM 638 C C . GLY A 1 84 ? -9.874 -3.596 3.655 1.00 96.06 84 GLY A C 1
ATOM 639 O O . GLY A 1 84 ? -9.314 -2.849 2.856 1.00 96.06 84 GLY A O 1
ATOM 640 N N . ALA A 1 85 ? -9.617 -3.536 4.966 1.00 97.06 85 ALA A N 1
ATOM 641 C CA . ALA A 1 85 ? -8.597 -2.651 5.513 1.00 97.06 85 ALA A CA 1
ATOM 642 C C . ALA A 1 85 ? -7.204 -3.133 5.111 1.00 97.06 85 ALA A C 1
ATOM 644 O O . ALA A 1 85 ? -6.691 -4.108 5.670 1.00 97.06 85 ALA A O 1
ATOM 645 N N . PHE A 1 86 ? -6.583 -2.414 4.179 1.00 97.56 86 PHE A N 1
ATOM 646 C CA . PHE A 1 86 ? -5.183 -2.607 3.831 1.00 97.56 86 PHE A CA 1
ATOM 647 C C . PHE A 1 86 ? -4.327 -1.657 4.657 1.00 97.56 86 PHE A C 1
ATOM 649 O O . PHE A 1 86 ? -4.353 -0.446 4.439 1.00 97.56 86 PHE A O 1
ATOM 656 N N . SER A 1 87 ? -3.625 -2.185 5.654 1.00 96.44 87 SER A N 1
ATOM 657 C CA . SER A 1 87 ? -3.032 -1.366 6.706 1.00 96.44 87 SER A CA 1
ATOM 658 C C . SER A 1 87 ? -1.617 -1.756 7.085 1.00 96.44 87 SER A C 1
ATOM 660 O O . SER A 1 87 ? -1.200 -2.895 6.900 1.00 96.44 87 SER A O 1
ATOM 662 N N . VAL A 1 88 ? -0.928 -0.809 7.702 1.00 94.69 88 VAL A N 1
ATOM 663 C CA . VAL A 1 88 ? 0.408 -0.934 8.274 1.00 94.69 88 VAL A CA 1
ATOM 664 C C . VAL A 1 88 ? 0.384 -0.385 9.701 1.00 94.69 88 VAL A C 1
ATOM 666 O O . VAL A 1 88 ? -0.376 0.539 10.010 1.00 94.69 88 VAL A O 1
ATOM 669 N N . HIS A 1 89 ? 1.187 -0.964 10.588 1.00 89.69 89 HIS A N 1
ATOM 670 C CA . HIS A 1 89 ? 1.410 -0.404 11.919 1.00 89.69 89 HIS A CA 1
ATOM 671 C C . HIS A 1 89 ? 2.597 0.546 11.849 1.00 89.69 89 HIS A C 1
ATOM 673 O O . HIS A 1 89 ? 3.647 0.182 11.331 1.00 89.69 89 HIS A O 1
ATOM 679 N N . LEU A 1 90 ? 2.437 1.767 12.350 1.00 86.44 90 LEU A N 1
ATOM 680 C CA . LEU A 1 90 ? 3.514 2.752 12.364 1.00 86.44 90 LEU A CA 1
ATOM 681 C C . LEU A 1 90 ? 3.914 3.062 13.803 1.00 86.44 90 LEU A C 1
ATOM 683 O O . LEU A 1 90 ? 3.084 3.034 14.710 1.00 86.44 90 LEU A O 1
ATOM 687 N N . ASP A 1 91 ? 5.194 3.381 13.987 1.00 74.19 91 ASP A N 1
ATOM 688 C CA . ASP A 1 91 ? 5.733 4.023 15.191 1.00 74.19 91 ASP A CA 1
ATOM 689 C C . ASP A 1 91 ? 5.488 3.264 16.516 1.00 74.19 91 ASP A C 1
ATOM 691 O O . ASP A 1 91 ? 5.533 3.860 17.591 1.00 74.19 91 ASP A O 1
ATOM 695 N N . GLY A 1 92 ? 5.217 1.953 16.463 1.00 72.00 92 GLY A N 1
ATOM 696 C CA . GLY A 1 92 ? 4.978 1.112 17.643 1.00 72.00 92 GLY A CA 1
ATOM 697 C C . GLY A 1 92 ? 3.764 1.508 18.499 1.00 72.00 92 GLY A C 1
ATOM 698 O O . GLY A 1 92 ? 3.570 0.921 19.562 1.00 72.00 92 GLY A O 1
ATOM 699 N N . SER A 1 93 ? 2.937 2.473 18.067 1.00 70.81 93 SER A N 1
ATOM 700 C CA . SER A 1 93 ? 1.822 3.013 18.866 1.00 70.81 93 SER A CA 1
ATOM 701 C C . SER A 1 93 ? 0.633 2.054 18.980 1.00 70.81 93 SER A C 1
ATOM 703 O O . SER A 1 93 ? -0.298 2.304 19.740 1.00 70.81 93 SER A O 1
ATOM 705 N N . GLY A 1 94 ? 0.652 0.954 18.221 1.00 75.56 94 GLY A N 1
ATOM 706 C CA . GLY A 1 94 ? -0.473 0.031 18.071 1.00 75.56 94 GLY A CA 1
ATOM 707 C C . GLY A 1 94 ? -1.542 0.530 17.094 1.00 75.56 94 GLY A C 1
ATOM 708 O O . GLY A 1 94 ? -2.356 -0.274 16.639 1.00 75.56 94 GLY A O 1
ATOM 709 N N . ASP A 1 95 ? -1.504 1.806 16.698 1.00 86.69 95 ASP A N 1
ATOM 710 C CA . ASP A 1 95 ? -2.467 2.375 15.758 1.00 86.69 95 ASP A CA 1
ATOM 711 C C . ASP A 1 95 ? -2.285 1.791 14.356 1.00 86.69 95 ASP A C 1
ATOM 713 O O . ASP A 1 95 ? -1.168 1.629 13.849 1.00 86.69 95 ASP A O 1
ATOM 717 N N . ARG A 1 96 ? -3.414 1.498 13.709 1.00 92.50 96 ARG A N 1
ATOM 718 C CA . ARG A 1 96 ? -3.450 1.052 12.317 1.00 92.50 96 ARG A CA 1
ATOM 719 C C . ARG A 1 96 ? -3.569 2.248 11.387 1.00 92.50 96 ARG A C 1
ATOM 721 O O . ARG A 1 96 ? -4.445 3.101 11.543 1.00 92.50 96 ARG A O 1
ATOM 728 N N . TRP A 1 97 ? -2.718 2.251 10.375 1.00 96.12 97 TRP A N 1
ATOM 729 C CA . TRP A 1 97 ? -2.737 3.221 9.296 1.00 96.12 97 TRP A CA 1
ATOM 730 C C . TRP A 1 97 ? -3.163 2.521 8.012 1.00 96.12 97 TRP A C 1
ATOM 732 O O . TRP A 1 97 ? -2.550 1.536 7.616 1.00 96.12 97 TRP A O 1
ATOM 742 N N . CYS A 1 98 ? -4.233 2.997 7.388 1.00 97.06 98 CYS A N 1
ATOM 743 C CA . CYS A 1 98 ? -4.859 2.401 6.220 1.00 97.06 98 CYS A CA 1
ATOM 744 C C . CYS A 1 98 ? -4.428 3.116 4.940 1.00 97.06 98 CYS A C 1
ATOM 746 O O . CYS A 1 98 ? -4.282 4.340 4.905 1.00 97.06 98 CYS A O 1
ATOM 748 N N . LEU A 1 99 ? -4.269 2.334 3.878 1.00 97.25 99 LEU A N 1
ATOM 749 C CA . LEU A 1 99 ? -4.168 2.839 2.521 1.00 97.25 99 LEU A CA 1
ATOM 750 C C . LEU A 1 99 ? -5.493 3.512 2.138 1.00 97.25 99 LEU A C 1
ATOM 752 O O . LEU A 1 99 ? -6.558 2.9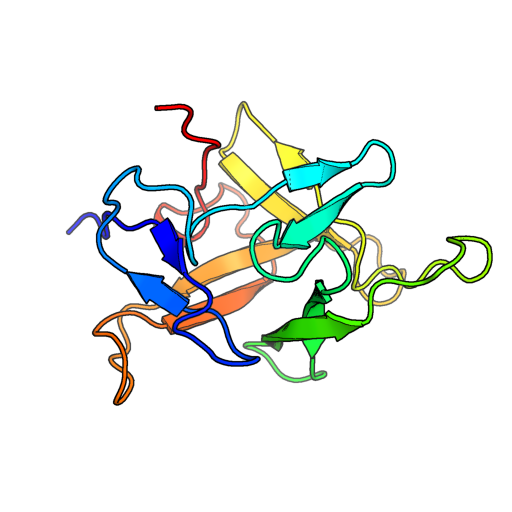48 2.378 1.00 97.25 99 LEU A O 1
ATOM 756 N N . GLU A 1 100 ? -5.440 4.697 1.542 1.00 95.38 100 GLU A N 1
ATOM 757 C CA . GLU A 1 100 ? -6.617 5.479 1.171 1.00 95.38 100 GLU A CA 1
ATOM 758 C C . GLU A 1 100 ? -6.477 6.068 -0.234 1.00 95.38 100 GLU A C 1
ATOM 760 O O . GLU A 1 100 ? -5.477 6.716 -0.551 1.00 95.38 100 GLU A O 1
ATOM 765 N N . ALA A 1 101 ? -7.500 5.873 -1.065 1.00 93.25 101 ALA A N 1
ATOM 766 C CA . ALA A 1 101 ? -7.642 6.558 -2.342 1.00 93.25 101 ALA A CA 1
ATOM 767 C C . ALA A 1 101 ? -8.209 7.969 -2.122 1.00 93.25 101 ALA A C 1
ATOM 769 O O . ALA A 1 101 ? -9.287 8.138 -1.556 1.00 93.25 101 ALA A O 1
ATOM 770 N N . MET A 1 102 ? -7.516 8.997 -2.604 1.00 87.44 102 MET A N 1
ATOM 771 C CA . MET A 1 102 ? -7.964 10.383 -2.494 1.00 87.44 102 MET A CA 1
ATOM 772 C C . MET A 1 102 ? -8.378 10.927 -3.859 1.00 87.44 102 MET A C 1
ATOM 774 O O . MET A 1 102 ? -7.578 10.951 -4.794 1.00 87.44 102 MET A O 1
ATOM 778 N N . SER A 1 103 ? -9.596 11.470 -3.951 1.00 75.81 103 SER A N 1
ATOM 779 C CA . SER A 1 103 ? -10.129 12.180 -5.129 1.00 75.81 103 SER A CA 1
ATOM 780 C C . SER A 1 103 ? -9.452 13.541 -5.373 1.00 75.81 103 SER A C 1
ATOM 782 O O . SER A 1 103 ? -10.118 14.559 -5.560 1.00 75.81 103 SER A O 1
ATOM 784 N N . LYS A 1 104 ? -8.120 13.593 -5.323 1.00 72.69 104 LYS A N 1
ATOM 785 C CA . LYS A 1 104 ? -7.313 14.763 -5.652 1.00 72.69 104 LYS A CA 1
ATOM 786 C C . LYS A 1 104 ? -6.413 14.394 -6.822 1.00 72.69 104 LYS A C 1
ATOM 788 O O . LYS A 1 104 ? -5.443 13.665 -6.652 1.00 72.69 104 LYS A O 1
ATOM 793 N N . GLY A 1 105 ? -6.742 14.917 -8.000 1.00 63.34 105 GLY A N 1
ATOM 794 C CA . GLY A 1 105 ? -5.953 14.684 -9.203 1.00 63.34 1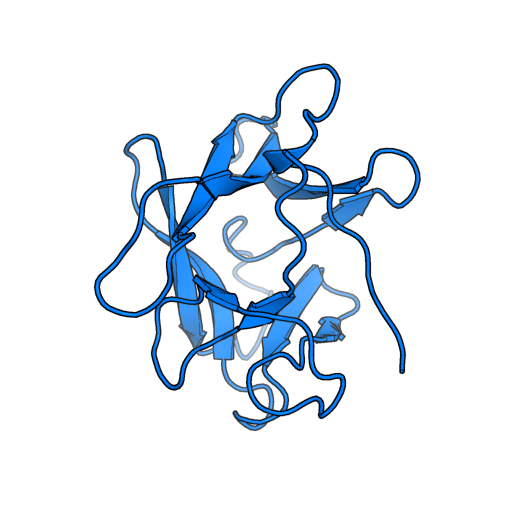05 GLY A CA 1
ATOM 795 C C . GLY A 1 105 ? -4.512 15.165 -9.046 1.00 63.34 105 GLY A C 1
ATOM 796 O O . GLY A 1 105 ? -4.260 16.304 -8.647 1.00 63.34 105 GLY A O 1
ATOM 797 N N . THR A 1 106 ? -3.572 14.291 -9.378 1.00 66.81 106 THR A N 1
ATOM 798 C CA . THR A 1 106 ? -2.166 14.610 -9.618 1.00 66.81 106 THR A CA 1
ATOM 799 C C . THR A 1 106 ? -1.943 14.842 -11.114 1.00 66.81 106 THR A C 1
ATOM 801 O O . THR A 1 106 ? -2.823 14.610 -11.942 1.00 66.81 106 THR A O 1
ATOM 804 N N . SER A 1 107 ? -0.737 15.265 -11.500 1.00 68.94 107 SER A N 1
ATOM 805 C CA . SER A 1 107 ? -0.359 15.344 -12.918 1.00 68.94 107 SER A CA 1
ATOM 806 C C . SER A 1 107 ? -0.317 13.979 -13.622 1.00 68.94 107 SER A C 1
ATOM 808 O O . SER A 1 107 ? -0.233 13.943 -14.847 1.00 68.94 107 SER A O 1
ATOM 810 N N . LYS A 1 108 ? -0.357 12.870 -12.869 1.00 67.19 108 LYS A N 1
ATOM 811 C CA . LYS A 1 108 ? -0.222 11.497 -13.379 1.00 67.19 108 LYS A CA 1
ATOM 812 C C . LYS A 1 108 ? -1.513 10.680 -13.294 1.00 67.19 108 LYS A C 1
ATOM 814 O O . LYS A 1 108 ? -1.673 9.737 -14.061 1.00 67.19 108 LYS A O 1
ATOM 819 N N . SER A 1 109 ? -2.425 11.029 -12.389 1.00 68.81 109 SER A N 1
ATOM 820 C CA . SER A 1 109 ? -3.690 10.318 -12.197 1.00 68.81 109 SER A CA 1
ATOM 821 C C . SER A 1 109 ? -4.761 11.239 -11.608 1.00 68.81 109 SER A C 1
ATOM 823 O O . SER A 1 109 ? -4.432 12.083 -10.776 1.00 68.81 109 SER A O 1
ATOM 825 N N . PRO A 1 110 ? -6.050 11.074 -11.959 1.00 71.44 110 PRO A N 1
ATOM 826 C CA . PRO A 1 110 ? -7.149 11.762 -11.281 1.00 71.44 110 PRO A CA 1
ATOM 827 C C . PRO A 1 110 ? -7.294 11.398 -9.790 1.00 71.44 110 PRO A C 1
ATOM 829 O O . PRO A 1 110 ? -8.046 12.073 -9.085 1.00 71.44 110 PRO A O 1
ATOM 832 N N . VAL A 1 111 ? -6.599 10.362 -9.309 1.00 80.88 111 VAL A N 1
ATOM 833 C CA . VAL A 1 111 ? -6.693 9.862 -7.936 1.00 80.88 111 VAL A CA 1
ATOM 834 C C . VAL A 1 111 ? -5.297 9.583 -7.382 1.00 80.88 111 VAL A C 1
ATOM 836 O O . VAL A 1 111 ? -4.502 8.868 -7.995 1.00 80.88 111 VAL A O 1
ATOM 839 N N . ASP A 1 112 ? -5.016 10.141 -6.210 1.00 86.50 112 ASP A N 1
ATOM 840 C CA . ASP A 1 112 ? -3.783 9.884 -5.465 1.00 86.50 112 ASP A CA 1
ATOM 841 C C . ASP A 1 112 ? -4.005 8.787 -4.417 1.00 86.50 112 ASP A C 1
ATOM 843 O O . ASP A 1 112 ? -5.145 8.507 -4.035 1.00 86.50 112 ASP A O 1
ATOM 847 N N . VAL A 1 113 ? -2.928 8.170 -3.935 1.00 92.00 113 VAL A N 1
ATOM 848 C CA . VAL A 1 113 ? -2.997 7.145 -2.887 1.00 92.00 113 VAL A CA 1
ATOM 849 C C . VAL A 1 113 ? -2.103 7.540 -1.723 1.00 92.00 113 VAL A C 1
ATOM 851 O O . VAL A 1 113 ? -0.915 7.818 -1.869 1.00 92.00 113 VAL A O 1
ATOM 854 N N . HIS A 1 114 ? -2.689 7.546 -0.533 1.00 94.19 114 HIS A N 1
ATOM 855 C CA . HIS A 1 114 ? -2.025 7.958 0.692 1.00 94.19 114 HIS A CA 1
ATOM 856 C C . HIS A 1 114 ? -2.207 6.940 1.799 1.00 94.19 114 HIS A C 1
ATOM 858 O O . HIS A 1 114 ? -2.960 5.978 1.677 1.00 94.19 114 HIS A O 1
ATOM 864 N N . VAL A 1 115 ? -1.508 7.179 2.903 1.00 95.69 115 VAL A N 1
ATOM 865 C CA . VAL A 1 115 ? -1.684 6.421 4.132 1.00 95.69 115 VAL A CA 1
ATOM 866 C C . VAL A 1 115 ? -2.226 7.350 5.213 1.00 95.69 115 VAL A C 1
ATOM 868 O O . VAL A 1 115 ? -1.627 8.382 5.534 1.00 95.69 115 VAL A O 1
ATOM 871 N N . MET A 1 116 ? -3.376 6.974 5.758 1.00 95.69 116 MET A N 1
ATOM 872 C CA . MET A 1 116 ? -4.171 7.738 6.719 1.00 95.69 116 MET A CA 1
ATOM 873 C C . MET A 1 116 ? -4.434 6.888 7.962 1.00 95.69 116 MET A C 1
ATOM 875 O O . MET A 1 116 ? -4.368 5.664 7.876 1.00 95.69 116 MET A O 1
ATOM 879 N N . PRO A 1 117 ? -4.762 7.473 9.123 1.00 95.50 117 PRO A N 1
ATOM 880 C CA . PRO A 1 117 ? -5.334 6.689 10.212 1.00 95.50 117 PRO A CA 1
ATOM 881 C C . PRO A 1 117 ? -6.554 5.900 9.715 1.00 95.50 117 PRO A C 1
ATOM 883 O O . PRO A 1 117 ? -7.388 6.436 8.976 1.00 95.50 117 PRO A O 1
ATOM 886 N N . CYS A 1 118 ? -6.656 4.625 10.088 1.00 95.00 118 CYS A N 1
ATOM 887 C CA . CYS A 1 118 ? -7.819 3.825 9.719 1.00 95.00 118 CYS A CA 1
ATOM 888 C C . CYS A 1 118 ? -9.098 4.430 10.315 1.00 95.00 118 CYS A C 1
ATOM 890 O O . CYS A 1 118 ? -9.154 4.791 11.490 1.00 95.00 118 CYS A O 1
ATOM 892 N N . THR A 1 119 ? -10.144 4.521 9.502 1.00 93.69 119 THR A N 1
ATOM 893 C CA . THR A 1 119 ? -11.483 4.905 9.963 1.00 93.69 119 THR A CA 1
ATOM 894 C C . THR A 1 119 ? -12.147 3.740 10.713 1.00 93.69 119 THR A C 1
ATOM 896 O O . THR A 1 119 ? -11.890 2.586 10.362 1.00 93.69 119 THR A O 1
ATOM 899 N N . PRO A 1 120 ? -13.026 3.991 11.709 1.00 86.62 120 PRO A N 1
ATOM 900 C CA . PRO A 1 120 ? -13.632 2.924 12.518 1.00 86.62 120 PRO A CA 1
ATOM 901 C C . PRO A 1 120 ? -14.371 1.840 11.717 1.00 86.62 120 PRO A C 1
ATOM 903 O O . PRO A 1 120 ? -14.386 0.685 12.128 1.00 86.62 120 PRO A O 1
ATOM 906 N N . GLU A 1 121 ? -14.956 2.199 10.571 1.00 89.50 121 GLU A N 1
ATOM 907 C CA . GLU A 1 121 ? -15.735 1.288 9.718 1.00 89.50 121 GLU A CA 1
ATOM 908 C C . GLU A 1 121 ? -15.060 0.968 8.377 1.00 89.50 121 GLU A C 1
ATOM 910 O O . GLU A 1 121 ? -15.684 0.345 7.519 1.00 89.50 121 GLU A O 1
ATOM 915 N N . VAL A 1 122 ? -13.803 1.389 8.176 1.00 88.69 122 VAL A N 1
ATOM 916 C CA . VAL A 1 122 ? -13.088 1.266 6.894 1.00 88.69 122 VAL A CA 1
ATOM 917 C C . VAL A 1 122 ? -13.945 1.829 5.756 1.00 88.69 122 VAL A C 1
ATOM 919 O O . VAL A 1 122 ? -14.621 1.113 5.005 1.00 88.69 122 VAL A O 1
ATOM 922 N N . GLY A 1 123 ? -13.949 3.159 5.667 1.00 90.75 123 GLY A N 1
ATOM 923 C CA . GLY A 1 123 ? -14.690 3.895 4.653 1.00 90.75 123 GLY A CA 1
ATOM 924 C C . GLY A 1 123 ? -14.379 3.409 3.231 1.00 90.75 123 GLY A C 1
ATOM 925 O O . GLY A 1 123 ? -13.347 2.788 2.985 1.00 90.75 123 GLY A O 1
ATOM 926 N N . PRO A 1 124 ? -15.240 3.720 2.249 1.00 91.31 124 PRO A N 1
ATOM 927 C CA . PRO A 1 124 ? -15.127 3.185 0.890 1.00 91.31 124 PRO A CA 1
ATOM 928 C C . PRO A 1 124 ? -13.796 3.510 0.200 1.00 91.31 124 PRO A C 1
ATOM 930 O O . PRO A 1 124 ? -13.389 2.777 -0.690 1.00 91.31 124 PRO A O 1
ATOM 933 N N . MET A 1 125 ? -13.120 4.589 0.603 1.00 92.94 125 MET A N 1
ATOM 934 C CA . MET A 1 125 ? -11.806 4.976 0.079 1.00 92.94 125 MET A CA 1
ATOM 935 C C . MET A 1 125 ? -10.638 4.212 0.723 1.00 92.94 125 MET A C 1
ATOM 937 O O . MET A 1 125 ? -9.538 4.229 0.183 1.00 92.94 125 MET A O 1
ATOM 941 N N . GLN A 1 126 ? -10.866 3.550 1.862 1.00 95.44 126 GLN A N 1
ATOM 942 C CA . GLN A 1 126 ? -9.892 2.724 2.586 1.00 95.44 126 GLN A CA 1
ATOM 943 C C . GLN A 1 126 ? -10.131 1.218 2.401 1.00 95.44 126 GLN A C 1
ATOM 945 O O . GLN A 1 126 ? -9.492 0.401 3.066 1.00 95.44 126 GLN A O 1
ATOM 950 N N . ARG A 1 127 ? -11.072 0.844 1.528 1.00 95.44 127 ARG A N 1
ATOM 951 C CA . ARG A 1 127 ? -11.429 -0.545 1.258 1.00 95.44 127 ARG A CA 1
ATOM 952 C C . ARG A 1 127 ? -10.703 -1.036 0.014 1.00 95.44 127 ARG A C 1
ATOM 954 O O . ARG A 1 127 ? -10.896 -0.494 -1.069 1.00 95.44 127 ARG A O 1
ATOM 961 N N . TRP A 1 128 ? -9.928 -2.095 0.183 1.00 95.94 128 TRP A N 1
ATOM 962 C CA . TRP A 1 128 ? -9.118 -2.711 -0.857 1.00 95.94 128 TRP A CA 1
ATOM 963 C C . TRP A 1 128 ? -9.345 -4.216 -0.881 1.00 95.94 128 TRP A C 1
ATOM 965 O O . TRP A 1 128 ? -9.741 -4.819 0.116 1.00 95.94 128 TRP A O 1
ATOM 975 N N . GLU A 1 129 ? -9.059 -4.826 -2.021 1.00 95.62 129 GLU A N 1
ATOM 976 C CA . GLU A 1 129 ? -9.090 -6.271 -2.194 1.00 95.62 129 GLU A CA 1
ATOM 977 C C . GLU A 1 129 ? -7.954 -6.713 -3.117 1.00 95.62 129 GLU A C 1
ATOM 979 O O . GLU A 1 129 ? -7.492 -5.952 -3.971 1.00 95.62 129 GLU A O 1
ATOM 984 N N . TRP A 1 130 ? -7.497 -7.951 -2.938 1.00 94.00 130 TRP A N 1
ATOM 985 C CA . TRP A 1 130 ? -6.627 -8.592 -3.913 1.00 94.00 130 TRP A CA 1
ATOM 986 C C . TRP A 1 130 ? -7.469 -9.079 -5.084 1.00 94.00 130 TRP A C 1
ATOM 988 O O . TRP A 1 130 ? -8.394 -9.866 -4.903 1.00 94.00 130 TRP A O 1
ATOM 998 N N . MET A 1 131 ? -7.100 -8.654 -6.286 1.00 90.88 131 MET A N 1
ATOM 999 C CA . MET A 1 131 ? -7.695 -9.141 -7.523 1.00 90.88 131 MET A CA 1
ATOM 1000 C C . MET A 1 131 ? -6.715 -10.082 -8.215 1.00 90.88 131 MET A C 1
ATOM 1002 O O . MET A 1 131 ? -5.573 -9.710 -8.484 1.00 90.88 131 MET A O 1
ATOM 1006 N N . THR A 1 132 ? -7.176 -11.289 -8.526 1.00 84.19 132 THR A N 1
ATOM 1007 C CA . THR A 1 132 ? -6.475 -12.242 -9.394 1.00 84.19 132 THR A CA 1
ATOM 1008 C C . THR A 1 132 ? -7.183 -12.281 -10.742 1.00 84.19 132 THR A C 1
ATOM 1010 O O . THR A 1 132 ? -8.406 -12.433 -10.767 1.00 84.19 132 THR A O 1
ATOM 1013 N N . TRP A 1 133 ? -6.429 -12.149 -11.830 1.00 73.50 133 TRP A N 1
ATOM 1014 C CA . TRP A 1 133 ? -6.932 -12.180 -13.205 1.00 73.50 133 TRP A CA 1
ATOM 1015 C C . TRP A 1 133 ? -6.440 -13.427 -13.934 1.00 73.50 133 TRP A C 1
ATOM 1017 O O . TRP A 1 133 ? -5.306 -13.868 -13.637 1.00 73.50 133 TRP A O 1
#

Sequence (133 aa):
DKLNGCVDTMGGDQPGLYPCHGQHGTQGLVMDGEGLVRVPILMYEQCMTVQGSSIPRKLVLRPCPHSMHHSRDDLRWTLDATTGAFSVHLDGSGDRWCLEAMSKGTSKSPVDVHVMPCTPEVGPMQRWEWMTW

InterPro domains:
  IPR000772 Ricin B, lectin domain [PF00652] (4-128)
  IPR035992 Ricin B-like lectins [SSF50370] (4-130)